Protein AF-A0A7S1Z0F6-F1 (afdb_monomer_lite)

Radius of gyration: 25.85 Å; chains: 1; bounding box: 49×45×81 Å

Organism: Trieres chinensis (NCBI:txid1514140)

Foldseek 3Di:
DDDDDDDDDDDDDDPDDPPCPPPDCQDPQDDLVVLVVVVCVVPVPDDDDSVNSVVSSVVVSVLVVVLVVQLLVLLVVVVVVVPPPPPPPPPDDDDDDDDDDDDPPPPPPVPDDDRGDRDPVSSVVCVVVSVVVVD

Sequence (135 aa):
LVAAEQGRGTCLADRGSRCCWRDGIMSSPLDPSLTRKLLLRRHPNQRINNDATAAATELIRMFIIEARHRSSVEAECEQEGSHQSHDKYLDNEIMGSDSGEDSCKMRSNPRLNSFPSIRPDHIAKIAAELLMDFS

Structure (mmCIF, N/CA/C/O backbone):
data_AF-A0A7S1Z0F6-F1
#
_entry.id   AF-A0A7S1Z0F6-F1
#
loop_
_atom_site.group_PDB
_atom_site.id
_atom_site.type_symbol
_atom_site.label_atom_id
_atom_site.label_alt_id
_atom_site.label_comp_id
_atom_site.label_asym_id
_atom_site.label_entity_id
_atom_site.label_seq_id
_atom_site.pdbx_PDB_ins_code
_atom_site.Cartn_x
_atom_site.Cartn_y
_atom_site.Cartn_z
_atom_site.occupancy
_atom_site.B_iso_or_equiv
_atom_site.auth_seq_id
_atom_site.auth_comp_id
_atom_site.auth_asym_id
_atom_site.auth_atom_id
_atom_site.pdbx_PDB_model_num
ATOM 1 N N . LEU A 1 1 ? 6.824 34.572 33.589 1.00 40.41 1 LEU A N 1
ATOM 2 C CA . LEU A 1 1 ? 7.553 34.992 32.372 1.00 40.41 1 LEU A CA 1
ATOM 3 C C . LEU A 1 1 ? 8.620 33.946 32.078 1.00 40.41 1 LEU A C 1
ATOM 5 O O . LEU A 1 1 ? 9.692 34.011 32.657 1.00 40.41 1 LEU A O 1
ATOM 9 N N . VAL A 1 2 ? 8.292 32.939 31.269 1.00 43.19 2 VAL A N 1
ATOM 10 C CA . VAL A 1 2 ? 9.247 31.935 30.776 1.00 43.19 2 VAL A CA 1
ATOM 11 C C . VAL A 1 2 ? 9.227 32.067 29.260 1.00 43.19 2 VAL A C 1
ATOM 13 O O . VAL A 1 2 ? 8.180 31.883 28.642 1.00 43.19 2 VAL A O 1
ATOM 16 N N . ALA A 1 3 ? 10.345 32.517 28.697 1.00 45.19 3 ALA A N 1
ATOM 17 C CA . ALA A 1 3 ? 10.516 32.724 27.269 1.00 45.19 3 ALA A CA 1
ATOM 18 C C . ALA A 1 3 ? 10.697 31.365 26.579 1.00 45.19 3 ALA A C 1
ATOM 20 O O . ALA A 1 3 ? 11.555 30.578 26.968 1.00 45.19 3 ALA A O 1
ATOM 21 N N . ALA A 1 4 ? 9.862 31.095 25.578 1.00 50.31 4 ALA A N 1
ATOM 22 C CA . ALA A 1 4 ? 9.993 29.944 24.702 1.00 50.31 4 ALA 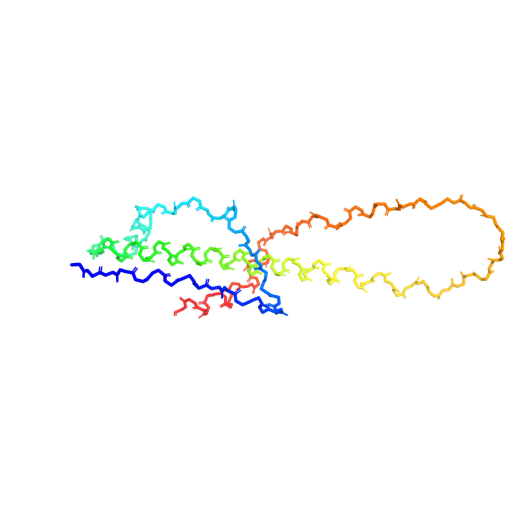A CA 1
ATOM 23 C C . ALA A 1 4 ? 11.034 30.258 23.618 1.00 50.31 4 ALA A C 1
ATOM 25 O O . ALA A 1 4 ? 10.821 31.140 22.784 1.00 50.31 4 ALA A O 1
ATOM 26 N N . GLU A 1 5 ? 12.155 29.540 23.631 1.00 51.47 5 GLU A N 1
ATOM 27 C CA . GLU A 1 5 ? 13.134 29.564 22.549 1.00 51.47 5 GLU A CA 1
ATOM 28 C C . GLU A 1 5 ? 12.585 28.808 21.332 1.00 51.47 5 GLU A C 1
ATOM 30 O O . GLU A 1 5 ? 12.406 27.590 21.338 1.00 51.47 5 GLU A O 1
ATOM 35 N N . GLN A 1 6 ? 12.306 29.553 20.264 1.00 49.75 6 GLN A N 1
ATOM 36 C CA . GLN A 1 6 ? 12.017 29.014 18.939 1.00 49.75 6 GLN A CA 1
ATOM 37 C C . GLN A 1 6 ? 13.332 28.633 18.253 1.00 49.75 6 GLN A C 1
ATOM 39 O O . GLN A 1 6 ? 13.943 29.439 17.550 1.00 49.75 6 GLN A O 1
ATOM 44 N N . GLY A 1 7 ? 13.759 27.385 18.438 1.00 52.47 7 GLY A N 1
ATOM 45 C CA . GLY A 1 7 ? 14.825 26.783 17.643 1.00 52.47 7 GLY A CA 1
ATOM 46 C C . GLY A 1 7 ? 14.369 26.573 16.198 1.00 52.47 7 GLY A C 1
ATOM 47 O O . GLY A 1 7 ? 13.636 25.634 15.898 1.00 52.47 7 GLY A O 1
ATOM 48 N N . ARG A 1 8 ? 14.803 27.447 15.283 1.00 51.53 8 ARG A N 1
ATOM 49 C CA . ARG A 1 8 ? 14.704 27.217 13.835 1.00 51.53 8 ARG A CA 1
ATOM 50 C C . ARG A 1 8 ? 15.825 26.267 13.421 1.00 51.53 8 ARG A C 1
ATOM 52 O O . ARG A 1 8 ? 16.959 26.695 13.235 1.00 51.53 8 ARG A O 1
ATOM 59 N N . GLY A 1 9 ? 15.506 24.983 13.294 1.00 45.72 9 GLY A N 1
ATOM 60 C CA . GLY A 1 9 ? 16.400 24.004 12.681 1.00 45.72 9 GLY A CA 1
ATOM 61 C C . GLY A 1 9 ? 16.556 24.295 11.189 1.00 45.72 9 GLY A C 1
ATOM 62 O O . GLY A 1 9 ? 15.584 24.249 10.438 1.00 45.72 9 GLY A O 1
ATOM 63 N N . THR A 1 10 ? 17.771 24.619 10.757 1.00 43.81 10 THR A N 1
ATOM 64 C CA . THR A 1 10 ? 18.148 24.672 9.345 1.00 43.81 10 THR A CA 1
ATOM 65 C C . THR A 1 10 ? 18.571 23.273 8.903 1.00 43.81 10 THR A C 1
ATOM 67 O O . THR A 1 10 ? 19.539 22.706 9.405 1.00 43.81 10 THR A O 1
ATOM 70 N N . CYS A 1 11 ? 17.823 22.683 7.970 1.00 42.44 11 CYS A N 1
ATOM 71 C CA . CYS A 1 11 ? 18.158 21.386 7.394 1.00 42.44 11 CYS A CA 1
ATOM 72 C C . CYS A 1 11 ? 19.376 21.544 6.474 1.00 42.44 11 CYS A C 1
ATOM 74 O O . CYS A 1 11 ? 19.290 22.175 5.419 1.00 42.44 11 CYS A O 1
ATOM 76 N N . LEU A 1 12 ? 20.512 20.986 6.895 1.00 47.59 12 LEU A N 1
ATOM 77 C CA . LEU A 1 12 ? 21.728 20.865 6.098 1.00 47.59 12 LEU A CA 1
ATOM 78 C C . LEU A 1 12 ? 21.424 19.997 4.863 1.00 47.59 12 LEU A C 1
ATOM 80 O O . LEU A 1 12 ? 20.991 18.852 4.992 1.00 47.59 12 LEU A O 1
ATOM 84 N N . ALA A 1 13 ? 21.612 20.561 3.671 1.00 46.66 13 ALA A N 1
ATOM 85 C CA . ALA A 1 13 ? 21.395 19.879 2.402 1.00 46.66 13 ALA A CA 1
ATOM 86 C C . ALA A 1 13 ? 22.512 18.855 2.152 1.00 46.66 13 ALA A C 1
ATOM 88 O O . ALA A 1 13 ? 23.578 19.193 1.639 1.00 46.66 13 ALA A O 1
ATOM 89 N N . ASP A 1 14 ? 22.256 17.607 2.530 1.00 52.78 14 ASP A N 1
ATOM 90 C CA . ASP A 1 14 ? 23.099 16.467 2.190 1.00 52.78 14 ASP A CA 1
ATOM 91 C C . ASP A 1 14 ? 22.810 16.022 0.745 1.00 52.78 14 ASP A C 1
ATOM 93 O O . ASP A 1 14 ? 21.666 15.741 0.375 1.00 52.78 14 ASP A O 1
ATOM 97 N N . ARG A 1 15 ? 23.847 16.013 -0.096 1.00 50.28 15 ARG A N 1
ATOM 98 C CA . ARG A 1 15 ? 23.796 15.699 -1.536 1.00 50.28 15 ARG A CA 1
ATOM 99 C C . ARG A 1 15 ? 23.839 14.187 -1.786 1.00 50.28 15 ARG A C 1
ATOM 101 O O . ARG A 1 15 ? 24.634 13.709 -2.589 1.00 50.28 15 ARG A O 1
ATOM 108 N N . GLY A 1 16 ? 22.974 13.441 -1.115 1.00 44.25 16 GLY A N 1
ATOM 109 C CA . GLY A 1 16 ? 22.699 12.042 -1.430 1.00 44.25 16 GLY A CA 1
ATOM 110 C C . GLY A 1 16 ? 21.226 11.913 -1.770 1.00 44.25 16 GLY A C 1
ATOM 111 O O . GLY A 1 16 ? 20.407 12.183 -0.900 1.00 44.25 16 GLY A O 1
ATOM 112 N N . SER A 1 17 ? 20.915 11.573 -3.026 1.00 48.38 17 SER A N 1
ATOM 113 C CA . SER A 1 17 ? 19.591 11.347 -3.630 1.00 48.38 17 SER A CA 1
ATOM 114 C C . SER A 1 17 ? 18.482 10.906 -2.668 1.00 48.38 17 SER A C 1
ATOM 116 O O . SER A 1 17 ? 18.063 9.752 -2.657 1.00 48.38 17 SER A O 1
ATOM 118 N N . ARG A 1 18 ? 17.934 11.842 -1.895 1.00 42.97 18 ARG A N 1
ATOM 119 C CA . ARG A 1 18 ? 16.608 11.693 -1.317 1.00 42.97 18 ARG A CA 1
ATOM 120 C C . ARG A 1 18 ? 15.678 12.222 -2.379 1.00 42.97 18 ARG A C 1
ATOM 122 O O . ARG A 1 18 ? 15.608 13.430 -2.591 1.00 42.97 18 ARG A O 1
ATOM 129 N N . CYS A 1 19 ? 15.030 11.309 -3.090 1.00 45.28 19 CYS A N 1
ATOM 130 C CA . CYS A 1 19 ? 13.882 11.624 -3.918 1.00 45.28 19 CYS A CA 1
ATOM 131 C C . CYS A 1 19 ? 12.887 12.368 -3.026 1.00 45.28 19 CYS A C 1
ATOM 133 O O . CYS A 1 19 ? 12.178 11.770 -2.219 1.00 45.28 19 CYS A O 1
ATOM 135 N N . CYS A 1 20 ? 12.913 13.696 -3.106 1.00 43.12 20 CYS A N 1
ATOM 136 C CA . CYS A 1 20 ? 11.962 14.571 -2.458 1.00 43.12 20 CYS A CA 1
ATOM 137 C C . CYS A 1 20 ? 10.617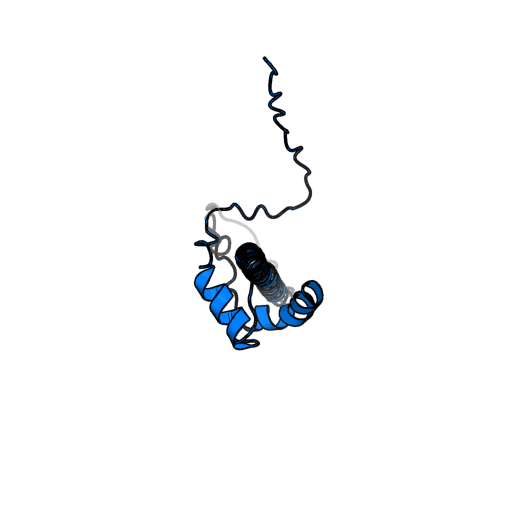 14.302 -3.129 1.00 43.12 20 CYS A C 1
ATOM 139 O O . CYS A 1 20 ? 10.253 14.991 -4.085 1.00 43.12 20 CYS A O 1
ATOM 141 N N . TRP A 1 21 ? 9.890 13.288 -2.659 1.00 49.03 21 TRP A N 1
ATOM 142 C CA . TRP A 1 21 ? 8.464 13.142 -2.913 1.00 49.03 21 TRP A CA 1
ATOM 143 C C . TRP A 1 21 ? 7.785 14.320 -2.232 1.00 49.03 21 TRP A C 1
ATOM 145 O O . TRP A 1 21 ? 7.340 14.260 -1.095 1.00 49.03 21 TRP A O 1
ATOM 155 N N . ARG A 1 22 ? 7.825 15.443 -2.940 1.00 47.81 22 ARG A N 1
ATOM 156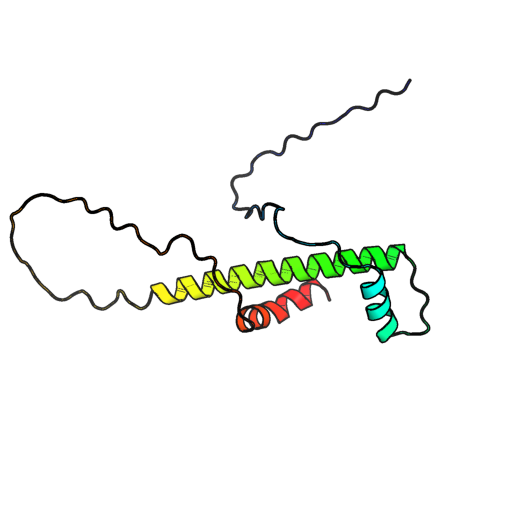 C CA . ARG A 1 22 ? 7.226 16.720 -2.602 1.00 47.81 22 ARG A CA 1
ATOM 157 C C . ARG A 1 22 ? 5.728 16.474 -2.464 1.00 47.81 22 ARG A C 1
ATOM 159 O O . ARG A 1 22 ? 5.042 16.375 -3.476 1.00 47.81 22 ARG A O 1
ATOM 166 N N . ASP A 1 23 ? 5.300 16.264 -1.225 1.00 49.84 23 ASP A N 1
ATOM 167 C CA . ASP A 1 23 ? 4.051 16.528 -0.480 1.00 49.84 23 ASP A CA 1
ATOM 168 C C . ASP A 1 23 ? 2.737 16.955 -1.184 1.00 49.84 23 ASP A C 1
ATOM 170 O O . ASP A 1 23 ? 1.766 17.286 -0.512 1.00 49.84 23 ASP A O 1
ATOM 174 N N . GLY A 1 24 ? 2.630 16.976 -2.512 1.00 51.00 24 GLY A N 1
ATOM 175 C CA . GLY A 1 24 ? 1.542 17.660 -3.213 1.00 51.00 24 GLY A CA 1
ATOM 176 C C . GLY A 1 24 ? 0.321 16.810 -3.562 1.00 51.00 24 GLY A C 1
ATOM 177 O O . GLY A 1 24 ? -0.717 17.382 -3.878 1.00 51.00 24 GLY A O 1
ATOM 178 N N . ILE A 1 25 ? 0.418 15.471 -3.569 1.00 56.66 25 ILE A N 1
ATOM 179 C CA . ILE A 1 25 ? -0.645 14.608 -4.147 1.00 56.66 25 ILE A CA 1
ATOM 180 C C . ILE A 1 25 ? -1.081 13.444 -3.229 1.00 56.66 25 ILE A C 1
ATOM 182 O O . ILE A 1 25 ? -2.056 12.756 -3.515 1.00 56.66 25 ILE A O 1
ATOM 186 N N . MET A 1 26 ? -0.441 13.219 -2.083 1.00 51.91 26 MET A N 1
ATOM 187 C CA . MET A 1 26 ? -0.751 12.078 -1.206 1.00 51.91 26 MET A CA 1
ATOM 188 C C . MET A 1 26 ? -1.220 12.593 0.155 1.00 51.91 26 MET A C 1
ATOM 190 O O . MET A 1 26 ? -0.427 13.077 0.950 1.00 51.91 26 MET A O 1
ATOM 194 N N . SER A 1 27 ? -2.468 12.514 0.571 1.00 61.16 27 SER A N 1
ATOM 195 C CA . SER A 1 27 ? -3.642 11.759 0.151 1.00 61.16 27 SER A CA 1
ATOM 196 C C . SER A 1 27 ? -4.692 12.221 1.162 1.00 61.16 27 SER A C 1
ATOM 198 O O . SER A 1 27 ? -4.338 12.527 2.306 1.00 61.16 27 SER A O 1
ATOM 200 N N . SER A 1 28 ? -5.959 12.324 0.766 1.00 73.38 28 SER A N 1
ATOM 201 C CA . SER A 1 28 ? -7.031 12.627 1.716 1.00 73.38 28 SER A CA 1
ATOM 202 C C . SER A 1 28 ? -6.872 11.751 2.967 1.00 73.38 28 SER A C 1
ATOM 204 O O . SER A 1 28 ? -6.547 10.567 2.816 1.00 73.38 28 SER A O 1
ATOM 206 N N . PRO A 1 29 ? -7.026 12.311 4.181 1.00 83.19 29 PRO A N 1
ATOM 207 C CA . PRO A 1 29 ? -6.861 11.536 5.402 1.00 83.19 29 PRO A CA 1
ATOM 208 C C . PRO A 1 29 ? -7.745 10.290 5.325 1.00 83.19 29 PRO A C 1
ATOM 210 O O . PRO A 1 29 ? -8.923 10.381 4.970 1.00 83.19 29 PRO A O 1
ATOM 213 N N . LEU A 1 30 ? -7.156 9.121 5.593 1.00 90.31 30 LEU A N 1
ATOM 214 C CA . LEU A 1 30 ? -7.914 7.877 5.670 1.00 90.31 30 LEU A CA 1
ATOM 215 C C . LEU A 1 30 ? -8.938 8.017 6.794 1.00 90.31 30 LEU A C 1
ATOM 217 O O . LEU A 1 30 ? -8.602 8.472 7.885 1.00 90.31 30 LEU A O 1
ATOM 221 N N . ASP A 1 31 ? -10.183 7.631 6.525 1.00 94.62 31 ASP A N 1
ATOM 222 C CA . ASP A 1 31 ? -11.251 7.712 7.515 1.00 94.62 31 ASP A CA 1
ATOM 223 C C . ASP A 1 31 ? -10.988 6.717 8.666 1.00 94.62 31 ASP A C 1
ATOM 225 O O . ASP A 1 31 ? -11.045 5.498 8.446 1.00 94.62 31 ASP A O 1
ATOM 229 N N . PRO A 1 32 ? -10.770 7.189 9.910 1.00 95.25 32 PRO A N 1
ATOM 230 C CA . PRO A 1 32 ? -10.558 6.307 11.056 1.00 95.25 32 PRO A CA 1
ATOM 231 C C . PRO A 1 32 ? -11.752 5.378 11.317 1.00 95.25 32 PRO A C 1
ATOM 233 O O . PRO A 1 32 ? -11.589 4.290 11.879 1.00 95.25 32 PRO A O 1
ATOM 236 N N . SER A 1 33 ? -12.961 5.771 10.894 1.00 96.25 33 SER A N 1
ATOM 237 C CA . SER A 1 33 ? -14.163 4.945 11.026 1.00 96.25 33 SER A CA 1
ATOM 238 C C . SER A 1 33 ? -14.071 3.675 10.171 1.00 96.25 33 SER A C 1
ATOM 240 O O . SER A 1 33 ? -14.478 2.596 10.616 1.00 96.25 33 SER A O 1
ATOM 242 N N . LEU A 1 34 ? -13.480 3.774 8.975 1.00 96.69 34 LEU A N 1
ATOM 243 C CA . LEU A 1 34 ? -13.244 2.638 8.091 1.00 96.69 34 LEU A CA 1
ATOM 244 C C . LEU A 1 34 ? -12.171 1.716 8.669 1.00 96.69 34 LEU A C 1
ATOM 246 O O . LEU A 1 34 ? -12.390 0.506 8.738 1.00 96.69 34 LEU A O 1
ATOM 250 N N . THR A 1 35 ? -11.063 2.277 9.160 1.00 96.81 35 THR A N 1
ATOM 251 C CA . THR A 1 35 ? -10.004 1.504 9.826 1.00 96.81 35 THR A CA 1
ATOM 252 C C . THR A 1 35 ? -10.566 0.696 10.991 1.00 96.81 35 THR A C 1
ATOM 254 O O . THR A 1 35 ? -10.340 -0.511 11.079 1.00 96.81 35 THR A O 1
ATOM 257 N N . ARG A 1 36 ? -11.388 1.314 11.849 1.00 97.38 36 ARG A N 1
ATOM 258 C CA . ARG A 1 36 ? -12.048 0.610 12.957 1.00 97.38 36 ARG A CA 1
ATOM 259 C C . ARG A 1 36 ? -12.924 -0.544 12.463 1.00 97.38 36 ARG A C 1
ATOM 261 O O . ARG A 1 36 ? -12.863 -1.628 13.039 1.00 97.38 36 ARG A O 1
ATOM 268 N N . LYS A 1 37 ? -13.720 -0.343 11.405 1.00 97.69 37 LYS A N 1
ATOM 269 C CA . LYS A 1 37 ? -14.555 -1.408 10.811 1.00 97.69 37 LYS A CA 1
ATOM 270 C C . LYS A 1 37 ? -13.708 -2.571 10.288 1.00 97.69 37 LYS A C 1
ATOM 272 O O . LYS A 1 37 ? -14.086 -3.723 10.486 1.00 97.69 37 LYS A O 1
ATOM 277 N N . LEU A 1 38 ? -12.565 -2.287 9.662 1.00 96.81 38 LEU A N 1
ATOM 278 C CA . LEU A 1 38 ? -11.635 -3.312 9.176 1.00 96.81 38 LEU A CA 1
ATOM 279 C C . LEU A 1 38 ? -11.014 -4.109 10.329 1.00 96.81 38 LEU A C 1
ATOM 281 O O . LEU A 1 38 ? -11.009 -5.338 10.276 1.00 96.81 38 LEU A O 1
ATOM 285 N N . LEU A 1 39 ? -10.569 -3.434 11.393 1.00 96.19 39 LEU A N 1
ATOM 286 C CA . LEU A 1 39 ? -10.009 -4.090 12.580 1.00 96.19 39 LEU A CA 1
ATOM 287 C C . LEU A 1 39 ? -11.044 -4.989 13.278 1.00 96.19 39 LEU A C 1
ATOM 289 O O . LEU A 1 39 ? -10.759 -6.141 13.608 1.00 96.19 39 LEU A O 1
ATOM 293 N N . LEU A 1 40 ? -12.276 -4.497 13.444 1.00 97.31 40 LEU A N 1
ATOM 294 C CA . LEU A 1 40 ? -13.361 -5.248 14.084 1.00 97.31 40 LEU A CA 1
ATOM 295 C C . LEU A 1 40 ? -13.902 -6.395 13.220 1.00 97.31 40 LEU A C 1
ATOM 297 O O . LEU A 1 40 ? -14.541 -7.297 13.754 1.00 97.31 40 LEU A O 1
ATOM 301 N N . ARG A 1 41 ? -13.624 -6.428 11.910 1.00 97.56 41 ARG A N 1
ATOM 302 C CA . ARG A 1 41 ? -14.051 -7.532 11.034 1.00 97.56 41 ARG A CA 1
ATOM 303 C C . ARG A 1 41 ? -13.448 -8.874 11.456 1.00 97.56 41 ARG A C 1
ATOM 305 O O . ARG A 1 41 ? -14.112 -9.898 11.328 1.00 97.56 41 ARG A O 1
ATOM 312 N N . ARG A 1 42 ? -12.207 -8.874 11.955 1.00 94.94 42 ARG A N 1
ATOM 313 C CA . ARG A 1 42 ? -11.534 -10.084 12.462 1.00 94.94 42 ARG A CA 1
ATOM 314 C C . ARG A 1 42 ? -11.932 -10.403 13.907 1.00 94.94 42 ARG A C 1
ATOM 316 O O . ARG A 1 42 ? -12.014 -11.573 14.270 1.00 94.94 42 ARG A O 1
ATOM 323 N N . HIS A 1 43 ? -12.198 -9.373 14.713 1.00 95.19 43 HIS A N 1
ATOM 324 C CA . HIS A 1 43 ? -12.499 -9.494 16.142 1.00 95.19 43 HIS A CA 1
ATOM 325 C C . HIS A 1 43 ? -13.694 -8.603 16.540 1.00 95.19 43 HIS A C 1
ATOM 327 O O . HIS A 1 43 ? -13.501 -7.541 17.135 1.00 95.19 43 HIS A O 1
ATOM 333 N N . PRO A 1 44 ? -14.942 -9.022 16.252 1.00 97.00 44 PRO A N 1
ATOM 334 C CA . PRO A 1 44 ? -16.122 -8.159 16.393 1.00 97.00 44 PRO A CA 1
ATOM 335 C C . PRO A 1 44 ? -16.423 -7.751 17.840 1.00 97.00 44 PRO A C 1
ATOM 337 O O . PRO A 1 44 ? -16.974 -6.681 18.078 1.00 97.00 44 PRO A O 1
ATOM 340 N N . ASN A 1 45 ? -16.023 -8.575 18.811 1.00 97.50 45 ASN A N 1
ATOM 341 C CA . ASN A 1 45 ? -16.274 -8.332 20.233 1.00 97.50 45 ASN A CA 1
ATOM 342 C C . ASN A 1 45 ? -15.124 -7.583 20.931 1.00 97.50 45 ASN A C 1
ATOM 344 O O . ASN A 1 45 ? -15.188 -7.339 22.137 1.00 97.50 45 ASN A O 1
ATOM 348 N N . GLN A 1 46 ? -14.052 -7.234 20.210 1.00 97.50 46 GLN A N 1
ATOM 349 C CA . GLN A 1 46 ? -12.899 -6.556 20.796 1.00 97.50 46 GLN A CA 1
ATOM 350 C C . GLN A 1 46 ? -13.168 -5.055 20.939 1.00 97.50 46 GLN A C 1
ATOM 352 O O . GLN A 1 46 ? -13.587 -4.378 20.003 1.00 97.50 46 GLN A O 1
ATOM 357 N N . ARG A 1 47 ? -12.886 -4.494 22.118 1.00 97.69 47 ARG A N 1
ATOM 358 C CA . ARG A 1 47 ? -12.948 -3.044 22.333 1.00 97.69 47 ARG A CA 1
ATOM 359 C C . ARG A 1 47 ? -11.603 -2.428 21.960 1.00 97.69 47 ARG A C 1
ATOM 361 O O . ARG A 1 47 ? -10.602 -2.696 22.612 1.00 97.69 47 ARG A O 1
ATOM 368 N N . ILE A 1 48 ? -11.591 -1.604 20.916 1.00 97.31 48 ILE A N 1
ATOM 369 C CA . ILE A 1 48 ? -10.392 -0.898 20.439 1.00 97.31 48 ILE A CA 1
ATOM 370 C C . ILE A 1 48 ? -10.457 0.560 20.906 1.00 97.31 48 ILE A C 1
ATOM 372 O O . ILE A 1 48 ? -11.511 1.192 20.784 1.00 97.31 48 ILE A O 1
ATOM 376 N N . ASN A 1 49 ? -9.354 1.092 21.442 1.00 98.12 49 ASN A N 1
ATOM 377 C CA . ASN A 1 49 ? -9.239 2.508 21.807 1.00 98.12 49 ASN A CA 1
ATOM 378 C C . ASN A 1 49 ? -9.212 3.402 20.543 1.00 98.12 49 ASN A C 1
ATOM 380 O O . ASN A 1 49 ? -8.781 2.973 19.470 1.00 98.12 49 ASN A O 1
ATOM 384 N N . ASN A 1 50 ? -9.672 4.647 20.654 1.00 97.31 50 ASN A N 1
ATOM 385 C CA . ASN A 1 50 ? -9.612 5.626 19.570 1.00 97.31 50 ASN A CA 1
ATOM 386 C C . ASN A 1 50 ? -8.165 5.943 19.178 1.00 97.31 50 ASN A C 1
ATOM 388 O O . ASN A 1 50 ? -7.876 5.964 17.987 1.00 97.31 50 ASN A O 1
ATOM 392 N N . ASP A 1 51 ? -7.249 6.054 20.143 1.00 97.81 51 ASP A N 1
ATOM 393 C CA . ASP A 1 51 ? -5.830 6.314 19.853 1.00 97.81 51 ASP A CA 1
ATOM 394 C C . ASP A 1 51 ? -5.195 5.164 19.063 1.00 97.81 51 ASP A C 1
ATOM 396 O O . ASP A 1 51 ? -4.488 5.386 18.086 1.00 97.81 51 ASP A O 1
ATOM 400 N N . ALA A 1 52 ? -5.528 3.918 19.420 1.00 97.25 52 ALA A N 1
ATOM 401 C CA . ALA A 1 52 ? -5.092 2.739 18.673 1.00 97.25 52 ALA A CA 1
ATOM 402 C C . ALA A 1 52 ? -5.684 2.708 17.254 1.00 97.25 52 ALA A C 1
ATOM 404 O O . ALA A 1 52 ? -5.017 2.298 16.309 1.00 97.25 52 ALA A O 1
ATOM 405 N N . THR A 1 53 ? -6.927 3.176 17.090 1.00 97.44 53 THR A N 1
ATOM 406 C CA . THR A 1 53 ? -7.564 3.308 15.771 1.00 97.44 53 THR A CA 1
ATOM 407 C C . THR A 1 53 ? -6.857 4.369 14.924 1.00 97.44 53 THR A C 1
ATOM 409 O O . THR A 1 53 ? -6.611 4.141 13.740 1.00 97.44 53 THR A O 1
ATOM 412 N N . ALA A 1 54 ? -6.509 5.514 15.516 1.00 96.12 54 ALA A N 1
ATOM 413 C CA . ALA A 1 54 ? -5.770 6.577 14.844 1.00 96.12 54 ALA A CA 1
ATOM 414 C C . ALA A 1 54 ? -4.365 6.105 14.438 1.00 96.12 54 ALA A C 1
ATOM 416 O O . ALA A 1 54 ? -3.992 6.236 13.276 1.00 96.12 54 ALA A O 1
ATOM 417 N N . ALA A 1 55 ? -3.639 5.447 15.346 1.00 97.00 55 ALA A N 1
ATOM 418 C CA . ALA A 1 55 ? -2.325 4.874 15.060 1.00 97.00 55 ALA A CA 1
ATOM 419 C C . ALA A 1 55 ? -2.378 3.823 13.938 1.00 97.00 55 ALA A C 1
ATOM 421 O O . ALA A 1 55 ? -1.569 3.862 13.016 1.00 97.00 55 ALA A O 1
ATOM 422 N N . ALA A 1 56 ? -3.365 2.921 13.960 1.00 97.00 56 ALA A N 1
ATOM 423 C CA . ALA A 1 56 ? -3.563 1.949 12.886 1.00 97.00 56 ALA A CA 1
ATOM 424 C C . ALA A 1 56 ? -3.902 2.618 11.542 1.00 97.00 56 ALA A C 1
ATOM 426 O O . ALA A 1 56 ? -3.492 2.134 10.491 1.00 97.00 56 ALA A O 1
ATOM 427 N N . THR A 1 57 ? -4.632 3.736 11.570 1.00 96.81 57 THR A N 1
ATOM 428 C CA . THR A 1 57 ? -4.967 4.505 10.362 1.00 96.81 57 THR A CA 1
ATOM 429 C C . THR A 1 57 ? -3.710 5.098 9.731 1.00 96.81 57 THR A C 1
ATOM 431 O O . THR A 1 57 ? -3.516 4.963 8.523 1.00 96.81 57 THR A O 1
ATOM 434 N N . GLU A 1 58 ? -2.820 5.672 10.542 1.00 95.50 58 GLU A N 1
ATOM 435 C CA . GLU A 1 58 ? -1.522 6.164 10.068 1.00 95.50 58 GLU A CA 1
ATOM 436 C C . GLU A 1 58 ? -0.618 5.028 9.580 1.00 95.50 58 GLU A C 1
ATOM 438 O O . GLU A 1 58 ? 0.018 5.163 8.538 1.00 95.50 58 GLU A O 1
ATOM 443 N N . LEU A 1 59 ? -0.619 3.870 10.245 1.00 96.00 59 LEU A N 1
ATOM 444 C CA . LEU A 1 59 ? 0.152 2.710 9.791 1.00 96.00 59 LEU A CA 1
ATOM 445 C C . LEU A 1 59 ? -0.305 2.223 8.405 1.00 96.00 59 LEU A C 1
ATOM 447 O O . LEU A 1 59 ? 0.526 1.989 7.530 1.00 96.00 59 LEU A O 1
ATOM 451 N N . ILE A 1 60 ? -1.619 2.142 8.163 1.00 95.81 60 ILE A N 1
ATOM 452 C CA . ILE A 1 60 ? -2.169 1.807 6.837 1.00 95.81 60 ILE A CA 1
ATOM 453 C C . ILE A 1 60 ? -1.794 2.881 5.807 1.00 95.81 60 ILE A C 1
ATOM 455 O O . ILE A 1 60 ? -1.435 2.551 4.676 1.00 95.81 60 ILE A O 1
ATOM 459 N N . ARG A 1 61 ? -1.847 4.165 6.185 1.00 93.75 61 ARG A N 1
ATOM 460 C CA . ARG A 1 61 ? -1.432 5.277 5.317 1.00 93.75 61 ARG A CA 1
ATOM 461 C C . ARG A 1 61 ? 0.029 5.122 4.894 1.00 93.75 61 ARG A C 1
ATOM 463 O O . ARG A 1 61 ? 0.320 5.201 3.702 1.00 93.75 61 ARG A O 1
ATOM 470 N N . MET A 1 62 ? 0.923 4.882 5.852 1.00 93.50 62 MET A N 1
ATOM 471 C CA . MET A 1 62 ? 2.351 4.675 5.606 1.00 93.50 62 MET A CA 1
ATOM 472 C C . MET A 1 62 ? 2.591 3.462 4.708 1.00 93.50 62 MET A C 1
ATOM 474 O O . MET A 1 62 ? 3.325 3.578 3.731 1.00 93.50 62 MET A O 1
ATOM 478 N N . PHE A 1 63 ? 1.910 2.343 4.967 1.00 95.75 63 PHE A N 1
ATOM 479 C CA . PHE A 1 63 ? 2.003 1.140 4.139 1.00 95.75 63 PHE A CA 1
ATOM 480 C C . PHE A 1 63 ? 1.621 1.408 2.676 1.00 95.75 63 PHE A C 1
ATOM 482 O O . PHE A 1 63 ? 2.340 1.011 1.764 1.00 95.75 63 PHE A O 1
ATOM 489 N N . ILE A 1 64 ? 0.516 2.122 2.427 1.00 94.50 64 ILE A N 1
ATOM 490 C CA . ILE A 1 64 ? 0.068 2.456 1.063 1.00 94.50 64 ILE A CA 1
ATOM 491 C C . ILE A 1 64 ? 1.077 3.367 0.353 1.00 94.50 64 ILE A C 1
ATOM 493 O O . ILE A 1 64 ? 1.352 3.174 -0.834 1.00 94.50 64 ILE A O 1
ATOM 497 N N . ILE A 1 65 ? 1.610 4.368 1.060 1.00 92.88 65 ILE A N 1
ATOM 498 C CA . ILE A 1 65 ? 2.612 5.289 0.509 1.00 92.88 65 ILE A CA 1
ATOM 499 C C . ILE A 1 65 ? 3.873 4.517 0.117 1.00 92.88 65 ILE A C 1
ATOM 501 O O . ILE A 1 65 ? 4.359 4.684 -1.001 1.00 92.88 65 ILE A O 1
ATOM 505 N N . GLU A 1 66 ? 4.352 3.638 0.994 1.00 95.44 66 GLU A N 1
ATOM 506 C CA . GLU A 1 66 ? 5.554 2.839 0.762 1.00 95.44 66 GLU A CA 1
ATOM 507 C C . GLU A 1 66 ? 5.360 1.837 -0.383 1.00 95.44 66 GLU A C 1
ATOM 509 O O . GLU A 1 66 ? 6.184 1.766 -1.295 1.00 95.44 66 GLU A O 1
ATOM 514 N N . ALA A 1 67 ? 4.221 1.137 -0.413 1.00 96.06 67 ALA A N 1
ATOM 515 C CA . ALA A 1 67 ? 3.866 0.231 -1.503 1.00 96.06 67 ALA A CA 1
ATOM 516 C C . ALA A 1 67 ? 3.893 0.947 -2.859 1.00 96.06 67 ALA A C 1
ATOM 518 O O . ALA A 1 67 ? 4.468 0.447 -3.829 1.00 96.06 67 ALA A O 1
ATOM 519 N N . ARG A 1 68 ? 3.293 2.143 -2.926 1.00 94.38 68 ARG A N 1
ATOM 520 C CA . ARG A 1 68 ? 3.291 2.971 -4.135 1.00 94.38 68 ARG A CA 1
ATOM 521 C C . ARG A 1 68 ? 4.701 3.414 -4.505 1.00 94.38 68 ARG A C 1
ATOM 523 O O . ARG A 1 68 ? 5.035 3.387 -5.687 1.00 94.38 68 ARG A O 1
ATOM 530 N N . HIS A 1 69 ? 5.506 3.818 -3.525 1.00 93.69 69 HIS A N 1
ATOM 531 C CA . HIS A 1 69 ? 6.876 4.253 -3.757 1.00 93.69 69 HIS A CA 1
ATOM 532 C C . HIS A 1 69 ? 7.716 3.133 -4.377 1.00 93.69 69 HIS A C 1
ATOM 534 O O . HIS A 1 69 ? 8.235 3.316 -5.477 1.00 93.69 69 HIS A O 1
ATOM 540 N N . ARG A 1 70 ? 7.769 1.956 -3.744 1.00 95.88 70 ARG A N 1
ATOM 541 C CA . ARG A 1 70 ? 8.541 0.813 -4.260 1.00 95.88 70 ARG A CA 1
ATOM 542 C C . ARG A 1 70 ? 8.027 0.323 -5.611 1.00 95.88 70 ARG A C 1
ATOM 544 O O . ARG A 1 70 ? 8.819 -0.007 -6.483 1.00 95.88 70 ARG A O 1
ATOM 551 N N . SER A 1 71 ? 6.713 0.364 -5.831 1.00 96.19 71 SER A N 1
ATOM 552 C CA . SER A 1 71 ? 6.132 0.013 -7.136 1.00 96.19 71 SER A CA 1
ATOM 553 C C . SER A 1 71 ? 6.482 1.017 -8.241 1.00 96.19 71 SER A C 1
ATOM 555 O O . SER A 1 71 ? 6.551 0.630 -9.405 1.00 96.19 71 SER A O 1
ATOM 557 N N . SER A 1 72 ? 6.682 2.298 -7.905 1.00 94.44 72 SER A N 1
ATOM 558 C CA . SER A 1 72 ? 7.193 3.308 -8.846 1.00 94.44 72 SER A CA 1
ATOM 559 C C . SER A 1 72 ? 8.639 3.009 -9.221 1.00 94.44 72 SER A C 1
ATOM 561 O O . SER A 1 72 ? 8.963 3.012 -10.401 1.00 94.44 72 SER A O 1
ATOM 563 N N . VAL A 1 73 ? 9.475 2.690 -8.228 1.00 94.19 73 VAL A N 1
ATOM 564 C CA . VAL A 1 73 ? 10.884 2.329 -8.443 1.00 94.19 73 VAL A CA 1
ATOM 565 C C . VAL A 1 73 ? 10.995 1.091 -9.336 1.00 94.19 73 VAL A C 1
ATOM 567 O O . VAL A 1 73 ? 11.724 1.111 -10.320 1.00 94.19 73 VAL A O 1
ATOM 570 N N . GLU A 1 74 ? 10.209 0.047 -9.070 1.00 95.56 74 GLU A N 1
ATOM 571 C CA . GLU A 1 74 ? 10.187 -1.150 -9.921 1.00 95.56 74 GLU A CA 1
ATOM 572 C C . GLU A 1 74 ? 9.757 -0.827 -11.367 1.00 95.56 74 GLU A C 1
ATOM 574 O O . GLU A 1 74 ? 10.339 -1.340 -12.321 1.00 95.56 74 GLU A O 1
ATOM 579 N N . ALA A 1 75 ? 8.779 0.071 -11.544 1.00 94.38 75 ALA A N 1
ATOM 580 C CA . ALA A 1 75 ? 8.340 0.519 -12.867 1.00 94.38 75 ALA A CA 1
ATOM 581 C C . ALA A 1 75 ? 9.445 1.275 -13.632 1.00 94.38 75 ALA A C 1
ATOM 583 O O . ALA A 1 75 ? 9.569 1.124 -14.849 1.00 94.38 75 ALA A O 1
ATOM 584 N N . GLU A 1 76 ? 10.236 2.089 -12.926 1.00 91.75 76 GLU A N 1
ATOM 585 C CA . GLU A 1 76 ? 11.397 2.803 -13.473 1.00 91.75 76 GLU A CA 1
ATOM 586 C C . GLU A 1 76 ? 12.477 1.808 -13.929 1.00 91.75 76 GLU A C 1
ATOM 588 O O . GLU A 1 76 ? 12.961 1.897 -15.060 1.00 91.75 76 GLU A O 1
ATOM 593 N N . CYS A 1 77 ? 12.775 0.790 -13.114 1.00 91.88 77 CYS A N 1
ATOM 594 C CA . CYS A 1 77 ? 13.761 -0.241 -13.447 1.00 91.88 77 CYS A CA 1
ATOM 595 C C . CYS A 1 77 ? 13.387 -1.061 -14.699 1.00 91.88 77 CYS A C 1
ATOM 597 O O . CYS A 1 77 ? 14.252 -1.343 -15.534 1.00 91.88 77 CYS A O 1
ATOM 599 N N . GLU A 1 78 ? 12.110 -1.424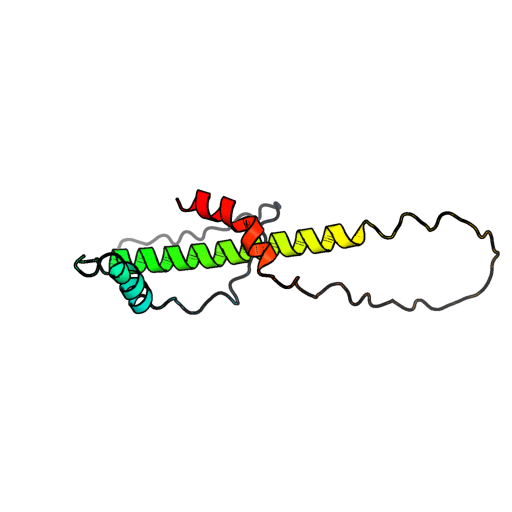 -14.884 1.00 90.44 78 GLU A N 1
ATOM 600 C CA . GLU A 1 78 ? 11.660 -2.140 -16.093 1.00 90.44 78 GLU A CA 1
ATOM 601 C C . GLU A 1 78 ? 11.824 -1.306 -17.377 1.00 90.44 78 GLU A C 1
ATOM 603 O O . GLU A 1 78 ? 12.156 -1.831 -18.450 1.00 90.44 78 GLU A O 1
ATOM 608 N N . GLN A 1 79 ? 11.611 0.007 -17.279 1.00 87.19 79 GLN A N 1
ATOM 609 C CA . GLN A 1 79 ? 11.744 0.915 -18.414 1.00 87.19 79 GLN A CA 1
ATOM 610 C C . GLN A 1 79 ? 13.206 1.031 -18.874 1.00 87.19 79 GLN A C 1
ATOM 612 O O . GLN A 1 79 ? 13.472 1.029 -20.079 1.00 87.19 79 GLN A O 1
ATOM 617 N N . GLU A 1 80 ? 14.158 1.072 -17.940 1.00 81.94 80 GLU A N 1
ATOM 618 C CA . GLU A 1 80 ? 15.595 1.131 -18.239 1.00 81.94 80 GLU A CA 1
ATOM 619 C C . GLU A 1 80 ? 16.109 -0.147 -18.919 1.00 81.94 80 GLU A C 1
ATOM 621 O O . GLU A 1 80 ? 16.841 -0.073 -19.913 1.00 81.94 80 GLU A O 1
ATOM 626 N N . GLY A 1 81 ? 15.673 -1.325 -18.456 1.00 73.56 81 GLY A N 1
ATOM 627 C CA . GLY A 1 81 ? 16.068 -2.616 -19.039 1.00 73.56 81 GLY A CA 1
ATOM 628 C C . GLY A 1 81 ? 15.628 -2.797 -20.497 1.00 73.56 81 GLY A C 1
ATOM 629 O O . GLY A 1 81 ? 16.280 -3.495 -21.276 1.00 73.56 81 GLY A O 1
AT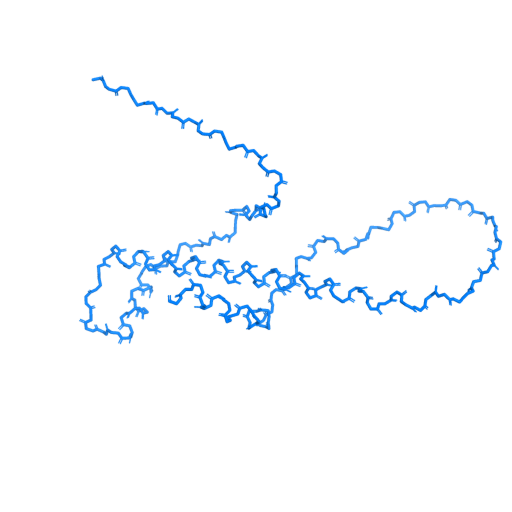OM 630 N N . SER A 1 82 ? 14.562 -2.108 -20.903 1.00 70.62 82 SER A N 1
ATOM 631 C CA . SER A 1 82 ? 14.012 -2.169 -22.260 1.00 70.62 82 SER A CA 1
ATOM 632 C C . SER A 1 82 ? 14.876 -1.440 -23.301 1.00 70.62 82 SER A C 1
ATOM 634 O O . SER A 1 82 ? 14.820 -1.767 -24.486 1.00 70.62 82 SER A O 1
ATOM 636 N N . HIS A 1 83 ? 15.694 -0.465 -22.890 1.00 64.81 83 HIS A N 1
ATOM 637 C CA . HIS A 1 83 ? 16.490 0.358 -23.807 1.00 64.81 83 HIS A CA 1
ATOM 638 C C . HIS A 1 83 ? 17.855 -0.242 -24.178 1.00 64.81 83 HIS A C 1
ATOM 640 O O . HIS A 1 83 ? 18.421 0.143 -25.197 1.00 64.81 83 HIS A O 1
ATOM 646 N N . GLN A 1 84 ? 18.375 -1.213 -23.422 1.00 58.75 84 GLN A N 1
ATOM 647 C CA . GLN A 1 84 ? 19.717 -1.773 -23.662 1.00 58.75 84 GLN A CA 1
ATOM 648 C C . GLN A 1 84 ? 19.781 -2.863 -24.747 1.00 58.75 84 GLN A C 1
ATOM 650 O O . GLN A 1 84 ? 20.871 -3.280 -25.137 1.00 58.75 84 GLN A O 1
ATOM 655 N N . SER A 1 85 ? 18.645 -3.342 -25.259 1.00 57.69 85 SER A N 1
ATOM 656 C CA . SER A 1 85 ? 18.606 -4.479 -26.193 1.00 57.69 85 SER A CA 1
ATOM 657 C C . SER A 1 85 ? 18.675 -4.103 -27.681 1.00 57.69 85 SER A C 1
ATOM 659 O O . SER A 1 85 ? 18.802 -5.001 -28.511 1.00 57.69 85 SER A O 1
ATOM 661 N N . HIS A 1 86 ? 18.643 -2.813 -28.043 1.00 53.94 86 HIS A N 1
ATOM 662 C CA . HIS A 1 86 ? 18.500 -2.385 -29.446 1.00 53.94 86 HIS A CA 1
ATOM 663 C C . HIS A 1 86 ? 19.788 -1.850 -30.119 1.00 53.94 86 HIS A C 1
ATOM 665 O O . HIS A 1 86 ? 19.793 -1.651 -31.330 1.00 53.94 86 HIS A O 1
ATOM 671 N N . ASP A 1 87 ? 20.905 -1.683 -29.402 1.00 57.56 87 ASP A N 1
ATOM 672 C CA . ASP A 1 87 ? 22.121 -1.053 -29.970 1.00 57.56 87 ASP A CA 1
ATOM 673 C C . ASP A 1 87 ? 23.230 -2.028 -30.415 1.00 57.56 87 ASP A C 1
ATOM 675 O O . ASP A 1 87 ? 24.346 -1.614 -30.712 1.00 57.56 87 ASP A O 1
ATOM 679 N N . LYS A 1 88 ? 22.959 -3.336 -30.520 1.00 56.53 88 LYS A N 1
ATOM 680 C CA . LYS A 1 88 ? 23.990 -4.331 -30.898 1.00 56.53 88 LYS A CA 1
ATOM 681 C C . LYS A 1 88 ? 24.081 -4.691 -32.392 1.00 56.53 88 LYS A C 1
ATOM 683 O O . LYS A 1 88 ? 24.773 -5.648 -32.716 1.00 56.53 88 LYS A O 1
ATOM 688 N N . TYR A 1 89 ? 23.436 -3.954 -33.301 1.00 59.84 89 TYR A N 1
ATOM 689 C CA . TYR A 1 89 ? 23.435 -4.280 -34.743 1.00 59.84 89 TYR A CA 1
ATOM 690 C C . TYR A 1 89 ? 23.534 -3.062 -35.685 1.00 59.84 89 TYR A C 1
ATOM 692 O O . TYR A 1 89 ? 22.890 -3.028 -36.729 1.00 59.84 89 TYR A O 1
ATOM 700 N N . LEU A 1 90 ? 24.358 -2.064 -35.357 1.00 60.31 90 LEU A N 1
ATOM 701 C CA . LEU A 1 90 ? 24.790 -1.047 -36.330 1.00 60.31 90 LEU A CA 1
ATOM 702 C C . LEU A 1 90 ? 26.316 -0.922 -36.332 1.00 60.31 90 LEU A C 1
ATOM 704 O O . LEU A 1 90 ? 26.867 0.152 -36.128 1.00 60.31 90 LEU A O 1
ATOM 708 N N . ASP A 1 91 ? 26.986 -2.047 -36.563 1.00 57.19 91 ASP A N 1
ATOM 709 C CA . ASP A 1 91 ? 28.375 -2.068 -37.018 1.00 57.19 91 ASP A CA 1
ATOM 710 C C . ASP A 1 91 ? 28.395 -2.863 -38.326 1.00 57.19 91 ASP A C 1
ATOM 712 O O . ASP A 1 91 ? 28.603 -4.071 -38.348 1.00 57.19 91 ASP A O 1
ATOM 716 N N . ASN A 1 92 ? 27.966 -2.203 -39.400 1.00 57.62 92 ASN A N 1
ATOM 717 C CA . ASN A 1 92 ? 28.233 -2.615 -40.773 1.00 57.62 92 ASN A CA 1
ATOM 718 C C . ASN A 1 92 ? 27.972 -1.417 -41.693 1.00 57.62 92 ASN A C 1
ATOM 720 O O . ASN A 1 92 ? 26.831 -1.153 -42.055 1.00 57.62 92 ASN A O 1
ATOM 724 N N . GLU A 1 93 ? 29.074 -0.735 -42.021 1.00 63.00 93 GLU A N 1
ATOM 725 C CA . GLU A 1 93 ? 29.339 0.061 -43.231 1.00 63.00 93 GLU A CA 1
ATOM 726 C C . GLU A 1 93 ? 28.390 1.255 -43.492 1.00 63.00 93 GLU A C 1
ATOM 728 O O . GLU A 1 93 ? 27.173 1.151 -43.533 1.00 63.00 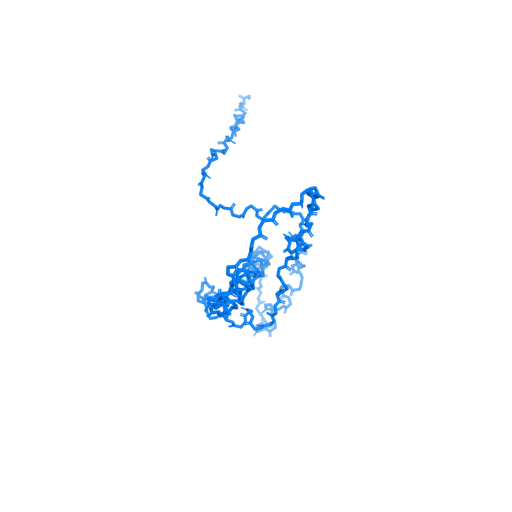93 GLU A O 1
ATOM 733 N N . ILE A 1 94 ? 28.893 2.477 -43.669 1.00 55.97 94 ILE A N 1
ATOM 734 C CA . ILE A 1 94 ? 29.332 2.971 -44.979 1.00 55.97 94 ILE A CA 1
ATOM 735 C C . ILE A 1 94 ? 30.242 4.191 -44.758 1.00 55.97 94 ILE A C 1
ATOM 737 O O . ILE A 1 94 ? 29.826 5.212 -44.207 1.00 55.97 94 ILE A O 1
ATOM 741 N N . MET A 1 95 ? 31.484 4.094 -45.239 1.00 64.94 95 MET A N 1
ATOM 742 C CA . MET A 1 95 ? 32.293 5.259 -45.592 1.00 64.94 95 MET A CA 1
ATOM 743 C C . MET A 1 95 ? 31.601 6.006 -46.739 1.00 64.94 95 MET A C 1
ATOM 745 O O . MET A 1 95 ? 31.450 5.453 -47.827 1.00 64.94 95 MET A O 1
ATOM 749 N N . GLY A 1 96 ? 31.194 7.256 -46.515 1.00 54.81 96 GLY A N 1
ATOM 750 C CA . GLY A 1 96 ? 30.543 8.073 -47.538 1.00 54.81 96 GLY A CA 1
ATOM 751 C C . GLY A 1 96 ? 30.689 9.567 -47.275 1.00 54.81 96 GLY A C 1
ATOM 752 O O . GLY A 1 96 ? 30.149 10.087 -46.307 1.00 54.81 96 GLY A O 1
ATOM 753 N N . SER A 1 97 ? 31.457 10.204 -48.153 1.00 60.53 97 SER A N 1
ATOM 754 C CA . SER A 1 97 ? 31.882 11.602 -48.238 1.00 60.53 97 SER A CA 1
ATOM 755 C C . SER A 1 97 ? 30.849 12.712 -47.976 1.00 60.53 97 SER A C 1
ATOM 757 O O . SER A 1 97 ? 29.744 12.681 -48.500 1.00 60.53 97 SER A O 1
ATOM 759 N N . ASP A 1 98 ? 31.328 13.724 -47.243 1.00 56.47 98 ASP A N 1
ATOM 760 C CA . ASP A 1 98 ? 31.408 15.170 -47.550 1.00 56.47 98 ASP A CA 1
ATOM 761 C C . ASP A 1 98 ? 30.215 15.973 -48.136 1.00 56.47 98 ASP A C 1
ATOM 763 O O . ASP A 1 98 ? 29.568 15.604 -49.113 1.00 56.47 98 ASP A O 1
ATOM 767 N N . SER A 1 99 ? 30.128 17.204 -47.613 1.00 58.81 99 SER A N 1
ATOM 768 C CA . SER A 1 99 ? 29.464 18.432 -48.082 1.00 58.81 99 SER A CA 1
ATOM 769 C C . SER A 1 99 ? 27.980 18.676 -47.744 1.00 58.81 99 SER A C 1
ATOM 771 O O . SER A 1 99 ? 27.096 17.897 -48.081 1.00 58.81 99 SER A O 1
ATOM 773 N N . GLY A 1 100 ? 27.714 19.850 -47.144 1.00 54.69 100 GLY A N 1
ATOM 774 C CA . GLY A 1 100 ? 26.414 20.533 -47.233 1.00 54.69 100 GLY A CA 1
ATOM 775 C C . GLY A 1 100 ? 25.695 20.854 -45.916 1.00 54.69 100 GLY A C 1
ATOM 776 O O . GLY A 1 100 ? 24.864 20.082 -45.461 1.00 54.69 100 GLY A O 1
ATOM 777 N N . GLU A 1 101 ? 26.037 22.014 -45.350 1.00 57.53 101 GLU A N 1
ATOM 778 C CA . GLU A 1 101 ? 25.168 23.078 -44.801 1.00 57.53 101 GLU A CA 1
ATOM 779 C C . GLU A 1 101 ? 23.871 22.761 -44.014 1.00 57.53 101 GLU A C 1
ATOM 781 O O . GLU A 1 101 ? 22.950 22.087 -44.462 1.00 57.53 101 GLU A O 1
ATOM 786 N N . ASP A 1 102 ? 23.790 23.430 -42.856 1.00 57.66 102 ASP A N 1
ATOM 787 C CA . ASP A 1 102 ? 22.603 24.008 -42.216 1.00 57.66 102 ASP A CA 1
ATOM 788 C C . ASP A 1 102 ? 21.333 23.161 -42.060 1.00 57.66 102 ASP A C 1
ATOM 790 O O . ASP A 1 102 ? 20.453 23.100 -42.917 1.00 57.66 102 ASP A O 1
ATOM 794 N N . SER A 1 103 ? 21.123 22.694 -40.826 1.00 57.38 103 SER A N 1
ATOM 795 C CA . SER A 1 103 ? 19.937 23.051 -40.028 1.00 57.38 103 SER A CA 1
ATOM 796 C C . SER A 1 103 ? 19.975 22.301 -38.702 1.00 57.38 103 SER A C 1
ATOM 798 O O . SER A 1 103 ? 19.655 21.112 -38.635 1.00 57.38 103 SER A O 1
ATOM 800 N N . CYS A 1 104 ? 20.293 23.007 -37.618 1.00 49.56 104 CYS A N 1
ATOM 801 C CA . CYS A 1 104 ? 20.172 22.513 -36.247 1.00 49.56 104 CYS A CA 1
ATOM 802 C C . CYS A 1 104 ? 18.687 22.345 -35.870 1.00 49.56 104 CYS A C 1
ATOM 804 O O . CYS A 1 104 ? 18.148 23.085 -35.047 1.00 49.56 104 CYS A O 1
ATOM 806 N N . LYS A 1 105 ? 17.988 21.378 -36.479 1.00 52.88 105 LYS A N 1
ATOM 807 C CA . LYS A 1 105 ? 16.674 20.921 -36.022 1.00 52.88 105 LYS A CA 1
ATOM 808 C C . LYS A 1 105 ? 16.893 20.197 -34.701 1.00 52.88 105 LYS A C 1
ATOM 810 O O . LYS A 1 105 ? 17.152 18.997 -34.676 1.00 52.88 105 LYS A O 1
ATOM 815 N N . MET A 1 106 ? 16.812 20.959 -33.613 1.00 49.31 106 MET A N 1
ATOM 816 C CA . MET A 1 106 ? 16.636 20.462 -32.252 1.00 49.31 106 MET A CA 1
ATOM 817 C C . MET A 1 106 ? 15.470 19.472 -32.268 1.00 49.31 106 MET A C 1
ATOM 819 O O . MET A 1 106 ? 14.303 19.860 -32.232 1.00 49.31 106 MET A O 1
ATOM 823 N N . ARG A 1 107 ? 15.790 18.181 -32.398 1.00 51.75 107 ARG A N 1
ATOM 824 C CA . ARG A 1 107 ? 14.853 17.086 -32.174 1.00 51.75 107 ARG A CA 1
ATOM 825 C C . ARG A 1 107 ? 14.448 17.186 -30.710 1.00 51.75 107 ARG A C 1
ATOM 827 O O . ARG A 1 107 ? 15.186 16.755 -29.829 1.00 51.75 107 ARG A O 1
ATOM 834 N N . SER A 1 108 ? 13.302 17.801 -30.451 1.00 55.25 108 SER A N 1
ATOM 835 C CA . SER A 1 108 ? 12.629 17.734 -29.162 1.00 55.25 108 SER A CA 1
ATOM 836 C C . SER A 1 108 ? 12.323 16.265 -28.893 1.00 55.25 108 SER A C 1
ATOM 838 O O . SER A 1 108 ? 11.387 15.693 -29.442 1.00 55.25 108 SER A O 1
ATOM 840 N N . ASN A 1 109 ? 13.191 15.623 -28.114 1.00 53.75 109 ASN A N 1
ATOM 841 C CA . ASN A 1 109 ? 13.077 14.220 -27.759 1.00 53.75 109 ASN A CA 1
ATOM 842 C C . ASN A 1 109 ? 11.819 14.073 -26.876 1.00 53.75 109 ASN A C 1
ATOM 844 O O . ASN A 1 109 ? 11.838 14.548 -25.740 1.00 53.75 109 ASN A O 1
ATOM 848 N N . PRO A 1 110 ? 10.712 13.451 -27.333 1.00 52.88 110 PRO A N 1
ATOM 849 C CA . PRO A 1 110 ? 9.443 13.466 -26.594 1.00 52.88 110 PRO A CA 1
ATOM 850 C C . PRO A 1 110 ? 9.445 12.569 -25.344 1.00 52.88 110 PRO A C 1
ATOM 852 O O . PRO A 1 110 ? 8.413 12.398 -24.704 1.00 52.88 110 PRO A O 1
ATOM 855 N N . ARG A 1 111 ? 10.580 11.944 -25.010 1.00 52.91 111 ARG A N 1
ATOM 856 C CA . ARG A 1 111 ? 10.653 10.831 -24.055 1.00 52.91 111 ARG A CA 1
ATOM 857 C C . ARG A 1 111 ? 10.900 11.228 -22.598 1.00 52.91 111 ARG A C 1
ATOM 859 O O . ARG A 1 111 ? 10.982 10.342 -21.763 1.00 52.91 111 ARG A O 1
ATOM 866 N N . LEU A 1 112 ? 11.024 12.515 -22.270 1.00 56.47 112 LEU A N 1
ATOM 867 C CA . LEU A 1 112 ? 11.555 12.906 -20.956 1.00 56.47 112 LEU A CA 1
ATOM 868 C C . LEU A 1 112 ? 10.540 13.046 -19.812 1.00 56.47 112 LEU A C 1
ATOM 870 O O . LEU A 1 112 ? 10.978 13.148 -18.675 1.00 56.47 112 LEU A O 1
ATOM 874 N N . ASN A 1 113 ? 9.222 13.014 -20.053 1.00 56.84 113 ASN A N 1
ATOM 875 C CA . ASN A 1 113 ? 8.262 13.395 -19.001 1.00 56.84 113 ASN A CA 1
ATOM 876 C C . ASN A 1 113 ? 7.107 12.410 -18.744 1.00 56.84 113 ASN A C 1
ATOM 878 O O . ASN A 1 113 ? 6.199 12.745 -17.982 1.00 56.84 113 ASN A O 1
ATOM 882 N N . SER A 1 114 ? 7.087 11.214 -19.342 1.00 69.81 114 SER A N 1
ATOM 883 C CA . SER A 1 114 ? 6.083 10.220 -18.943 1.00 69.81 114 SER A CA 1
ATOM 884 C C . SER A 1 114 ? 6.577 9.481 -17.705 1.00 69.81 114 SER A C 1
ATOM 886 O O . SER A 1 114 ? 7.452 8.626 -17.816 1.00 69.81 114 SER A O 1
ATOM 888 N N . PHE A 1 115 ? 6.014 9.805 -16.539 1.00 75.19 115 PHE A N 1
ATOM 889 C CA . PHE A 1 115 ? 6.176 8.968 -15.352 1.00 75.19 115 PHE A CA 1
ATOM 890 C C . PHE A 1 115 ? 5.780 7.524 -15.696 1.00 75.19 115 PHE A C 1
ATOM 892 O O . PHE A 1 115 ? 4.731 7.330 -16.328 1.00 75.19 115 PHE A O 1
ATOM 899 N N . PRO A 1 116 ? 6.586 6.522 -15.312 1.00 83.38 116 PRO A N 1
ATOM 900 C CA . PRO A 1 116 ? 6.263 5.141 -15.611 1.00 83.38 116 PRO A CA 1
ATOM 901 C C . PRO A 1 116 ? 4.950 4.755 -14.931 1.00 83.38 116 PRO A C 1
ATOM 903 O O . PRO A 1 116 ? 4.661 5.111 -13.786 1.00 83.38 116 PRO A O 1
ATOM 906 N N . SER A 1 117 ? 4.102 4.060 -15.685 1.00 92.56 117 SER A N 1
ATOM 907 C CA . SER A 1 117 ? 2.799 3.626 -15.197 1.00 92.56 117 SER A CA 1
ATOM 908 C C . SER A 1 117 ? 2.977 2.432 -14.261 1.00 92.56 117 SER A C 1
ATOM 910 O O . SER A 1 117 ? 3.506 1.397 -14.666 1.00 92.56 117 SER A O 1
ATOM 912 N N . ILE A 1 118 ? 2.531 2.559 -13.007 1.00 94.31 118 ILE A N 1
ATOM 913 C CA . ILE A 1 118 ? 2.555 1.450 -12.047 1.00 94.31 118 ILE A CA 1
ATOM 914 C C . ILE A 1 118 ? 1.537 0.389 -12.478 1.00 94.31 118 ILE A C 1
ATOM 916 O O . ILE A 1 118 ? 0.338 0.661 -12.563 1.00 94.31 118 ILE A O 1
ATOM 920 N N . ARG A 1 119 ? 2.019 -0.834 -12.709 1.00 96.12 119 ARG A N 1
ATOM 921 C CA . ARG A 1 119 ? 1.212 -2.007 -13.049 1.00 96.12 119 ARG A CA 1
ATOM 922 C C . ARG A 1 119 ? 1.080 -2.957 -11.852 1.00 96.12 119 ARG A C 1
ATOM 924 O O . ARG A 1 119 ? 1.932 -2.930 -10.963 1.00 96.12 119 ARG A O 1
ATOM 931 N N . PRO A 1 120 ? 0.063 -3.842 -11.836 1.00 97.38 120 PRO A N 1
ATOM 932 C CA . PRO A 1 120 ? -0.085 -4.859 -10.791 1.00 97.38 120 PRO A CA 1
ATOM 933 C C . PRO A 1 120 ? 1.150 -5.753 -10.621 1.00 97.38 120 PRO A C 1
ATOM 935 O O . PRO A 1 120 ? 1.475 -6.133 -9.500 1.00 97.38 120 PRO A O 1
ATOM 938 N N . ASP A 1 121 ? 1.865 -6.032 -11.713 1.00 97.44 121 ASP A N 1
ATOM 939 C CA . ASP A 1 121 ? 3.072 -6.865 -11.693 1.00 97.44 121 ASP A CA 1
ATOM 940 C C . ASP A 1 121 ? 4.203 -6.225 -10.869 1.00 97.44 121 ASP A C 1
ATOM 942 O O . ASP A 1 121 ? 4.894 -6.926 -10.133 1.00 97.44 121 ASP A O 1
ATOM 946 N N . HIS A 1 122 ? 4.342 -4.892 -10.902 1.00 96.94 122 HIS A N 1
ATOM 947 C CA . HIS A 1 122 ? 5.329 -4.176 -10.084 1.00 96.94 122 HIS A CA 1
ATOM 948 C C . HIS A 1 122 ? 5.017 -4.316 -8.588 1.00 96.94 122 HIS A C 1
ATOM 950 O O . HIS A 1 122 ? 5.913 -4.539 -7.779 1.00 96.94 122 HIS A O 1
ATOM 956 N N . ILE A 1 123 ? 3.728 -4.251 -8.225 1.00 97.00 123 ILE A N 1
ATOM 957 C CA . ILE A 1 123 ? 3.269 -4.447 -6.841 1.00 97.00 123 ILE A CA 1
ATOM 958 C C . ILE A 1 123 ? 3.559 -5.884 -6.392 1.00 97.00 123 ILE A C 1
ATOM 960 O O . ILE A 1 123 ? 4.025 -6.102 -5.276 1.00 97.00 123 ILE A O 1
ATOM 964 N N . ALA A 1 124 ? 3.303 -6.872 -7.255 1.00 97.88 124 ALA A N 1
ATOM 965 C CA . ALA A 1 124 ? 3.533 -8.279 -6.940 1.00 97.88 124 ALA A CA 1
ATOM 966 C C . ALA A 1 124 ? 5.013 -8.581 -6.652 1.00 97.88 124 ALA A C 1
ATOM 968 O O . ALA A 1 124 ? 5.307 -9.333 -5.723 1.00 97.88 124 ALA A O 1
ATOM 969 N N . LYS A 1 125 ? 5.939 -7.967 -7.399 1.00 97.81 125 LYS A N 1
ATOM 970 C CA . LYS A 1 125 ? 7.386 -8.133 -7.197 1.00 97.81 125 LYS A CA 1
ATOM 971 C C . LYS A 1 125 ? 7.871 -7.593 -5.853 1.00 97.81 125 LYS A C 1
ATOM 973 O O . LYS A 1 125 ? 8.671 -8.250 -5.196 1.00 97.81 125 LYS A O 1
ATOM 978 N N . ILE A 1 126 ? 7.351 -6.443 -5.420 1.00 97.88 126 ILE A N 1
ATOM 979 C CA . ILE A 1 126 ? 7.760 -5.806 -4.155 1.00 97.88 126 ILE A CA 1
ATOM 980 C C . ILE A 1 126 ? 6.989 -6.328 -2.934 1.00 97.88 126 ILE A C 1
ATOM 982 O O . ILE A 1 126 ? 7.355 -6.029 -1.800 1.00 97.88 126 ILE A O 1
ATOM 986 N N . ALA A 1 127 ? 5.923 -7.115 -3.134 1.00 96.69 127 ALA A N 1
ATOM 987 C CA . ALA A 1 127 ? 5.009 -7.515 -2.064 1.00 96.69 127 ALA A CA 1
ATOM 988 C C . ALA A 1 127 ? 5.684 -8.331 -0.955 1.00 96.69 127 ALA A C 1
ATOM 990 O O . ALA A 1 127 ? 5.385 -8.121 0.217 1.00 96.69 127 ALA A O 1
ATOM 991 N N . ALA A 1 128 ? 6.580 -9.259 -1.306 1.00 96.38 128 ALA A N 1
ATOM 992 C CA . ALA A 1 128 ? 7.246 -10.104 -0.317 1.00 96.38 128 ALA A CA 1
ATOM 993 C C . ALA A 1 128 ? 8.123 -9.275 0.632 1.00 96.38 128 ALA A C 1
ATOM 995 O O . ALA A 1 128 ? 8.012 -9.415 1.846 1.00 96.38 128 ALA A O 1
ATOM 996 N N . GLU A 1 129 ? 8.943 -8.382 0.079 1.00 97.31 129 GLU A N 1
ATOM 997 C CA . GLU A 1 129 ? 9.801 -7.483 0.853 1.00 97.31 129 GLU A CA 1
ATOM 998 C C . GLU A 1 129 ? 8.973 -6.527 1.714 1.00 97.31 129 GLU A C 1
ATOM 1000 O O . GLU A 1 129 ? 9.177 -6.441 2.922 1.00 97.31 129 GLU A O 1
ATOM 1005 N N . LEU A 1 130 ? 7.956 -5.900 1.118 1.00 97.00 130 LEU A N 1
ATOM 1006 C CA . LEU A 1 130 ? 7.072 -4.983 1.826 1.00 97.00 130 LEU A CA 1
ATOM 1007 C C . LEU A 1 130 ? 6.346 -5.662 2.999 1.00 97.00 130 LEU A C 1
ATOM 1009 O O . LEU A 1 130 ? 6.163 -5.049 4.044 1.00 97.00 130 LEU A O 1
ATOM 1013 N N . LEU A 1 131 ? 5.915 -6.917 2.854 1.00 96.50 131 LEU A N 1
ATOM 1014 C CA . LEU A 1 131 ? 5.244 -7.639 3.939 1.00 96.50 131 LEU A CA 1
ATOM 1015 C C . LEU A 1 131 ? 6.202 -8.044 5.065 1.00 96.50 131 LEU A C 1
ATOM 1017 O O . LEU A 1 131 ? 5.762 -8.111 6.209 1.00 96.50 131 LEU A O 1
ATOM 1021 N N . MET A 1 132 ? 7.480 -8.296 4.768 1.00 97.19 132 MET A N 1
ATOM 1022 C CA . MET A 1 132 ? 8.491 -8.585 5.794 1.00 97.19 132 MET A CA 1
ATOM 1023 C C . MET A 1 132 ? 8.810 -7.354 6.650 1.00 97.19 132 MET A C 1
ATOM 1025 O O . MET A 1 132 ? 9.044 -7.496 7.845 1.00 97.19 132 MET A O 1
ATOM 1029 N N . ASP A 1 133 ? 8.754 -6.149 6.081 1.00 96.12 133 ASP A N 1
ATOM 1030 C CA . ASP A 1 133 ? 9.006 -4.910 6.831 1.00 96.12 133 ASP A CA 1
ATOM 1031 C C . ASP A 1 133 ? 7.886 -4.564 7.834 1.00 96.12 133 ASP A C 1
ATOM 1033 O O . ASP A 1 133 ? 8.106 -3.814 8.785 1.00 96.12 133 ASP A O 1
ATOM 1037 N N . PHE A 1 134 ? 6.679 -5.101 7.625 1.00 92.69 134 PHE A N 1
ATOM 1038 C CA . PHE A 1 134 ? 5.480 -4.828 8.431 1.00 92.69 134 PHE A CA 1
ATOM 1039 C C . PHE A 1 134 ? 4.968 -6.057 9.204 1.00 92.69 134 PHE A C 1
ATOM 1041 O O . PHE A 1 134 ? 3.825 -6.048 9.676 1.00 92.69 134 PHE A O 1
ATOM 1048 N N . SER A 1 135 ? 5.776 -7.118 9.301 1.00 86.44 135 SER A N 1
ATOM 1049 C CA . SER A 1 135 ? 5.423 -8.372 9.984 1.00 86.44 135 SER A CA 1
ATOM 1050 C C . SER A 1 135 ? 5.442 -8.275 11.505 1.00 86.44 135 SER A C 1
ATOM 1052 O O . SER A 1 135 ? 6.357 -7.602 12.031 1.00 86.44 135 SER A O 1
#

InterPro domains:
  IPR018552 Centromere protein X [PF09415] (42-134)

Secondary structure (DSSP, 8-state):
---------------S------SSS--SPP-HHHHHHHHHHH-TT----HHHHHHHHHHHHHHHHHHHHHHHHHHHHHHHHHHTTSSSS--S-----------------TTSS-PPPP-HHHHHHHHHHHHHHT-

pLDDT: mean 76.07, std 21.13, range [40.41, 98.12]